Protein AF-A0A176FAS7-F1 (afdb_monomer)

Foldseek 3Di:
DQDDQPPDAPPVDPDPVPPPDDDDDDDDDHDQAEYEAAVDEDDDPDDDWDWDQDPNDTHTYHYQHPDPCRVVVVVCVSRDDPPD

Structure (mmCIF, N/CA/C/O backbone):
data_AF-A0A176FAS7-F1
#
_entry.id   AF-A0A176FAS7-F1
#
loop_
_atom_site.group_PDB
_atom_site.id
_atom_site.type_symbol
_atom_site.label_atom_id
_atom_site.label_al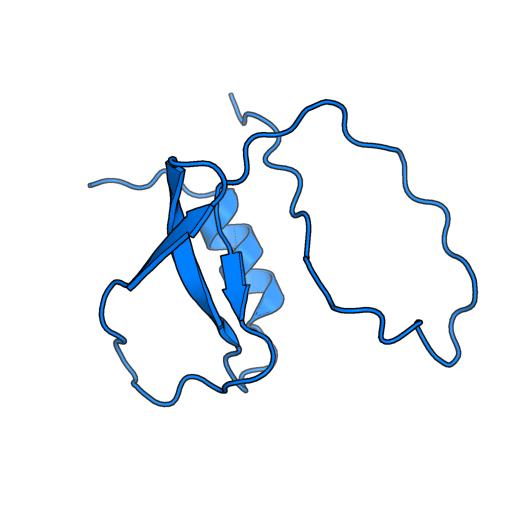t_id
_atom_site.label_comp_id
_atom_site.label_asym_id
_atom_site.label_entity_id
_atom_site.label_seq_id
_atom_site.pdbx_PDB_ins_code
_atom_site.Cartn_x
_atom_site.Cartn_y
_atom_site.Cartn_z
_atom_site.occupancy
_atom_site.B_iso_or_equiv
_atom_site.auth_seq_id
_atom_site.auth_comp_id
_atom_site.auth_asym_id
_atom_site.auth_atom_id
_atom_site.pdbx_PDB_model_num
ATOM 1 N N . MET A 1 1 ? 5.543 -8.444 18.325 1.00 32.59 1 MET A N 1
ATOM 2 C CA . MET A 1 1 ? 4.207 -9.052 18.126 1.00 32.59 1 MET A CA 1
ATOM 3 C C . MET A 1 1 ? 3.613 -8.396 16.889 1.00 32.59 1 MET A C 1
ATOM 5 O O . MET A 1 1 ? 3.168 -7.265 16.987 1.00 32.59 1 MET A O 1
ATOM 9 N N . ALA A 1 2 ? 3.727 -9.021 15.715 1.00 33.00 2 ALA A N 1
ATOM 10 C CA . ALA A 1 2 ? 3.318 -8.392 14.458 1.00 33.00 2 ALA A CA 1
ATOM 11 C C . ALA A 1 2 ? 1.790 -8.466 14.313 1.00 33.00 2 ALA A C 1
ATOM 13 O O . ALA A 1 2 ? 1.236 -9.537 14.064 1.00 33.00 2 ALA A O 1
ATOM 14 N N . LEU A 1 3 ? 1.110 -7.339 14.529 1.00 40.22 3 LEU A N 1
ATOM 15 C CA . LEU A 1 3 ? -0.292 -7.165 14.156 1.00 40.22 3 LEU A CA 1
ATOM 16 C C . LEU A 1 3 ? -0.377 -7.330 12.638 1.00 40.22 3 LEU A C 1
ATOM 18 O O . LEU A 1 3 ? 0.270 -6.593 11.900 1.00 40.22 3 LEU A O 1
ATOM 22 N N . GLY A 1 4 ? -1.111 -8.345 12.182 1.00 36.34 4 GLY A N 1
ATOM 23 C CA . GLY A 1 4 ? -1.276 -8.652 10.766 1.00 36.34 4 GLY A CA 1
ATOM 24 C C . GLY A 1 4 ? -1.951 -7.500 10.029 1.00 36.34 4 GLY A C 1
ATOM 25 O O . GLY A 1 4 ? -3.173 -7.456 9.941 1.00 36.34 4 GLY A O 1
ATOM 26 N N . ALA A 1 5 ? -1.157 -6.573 9.497 1.00 41.19 5 ALA A N 1
ATOM 27 C CA . ALA A 1 5 ? -1.608 -5.609 8.511 1.00 41.19 5 ALA A CA 1
ATOM 28 C C . ALA A 1 5 ? -1.861 -6.381 7.210 1.00 41.19 5 ALA A C 1
ATOM 30 O O . ALA A 1 5 ? -0.938 -6.689 6.456 1.00 41.19 5 ALA A O 1
ATOM 31 N N . GLY A 1 6 ? -3.113 -6.777 6.983 1.00 44.66 6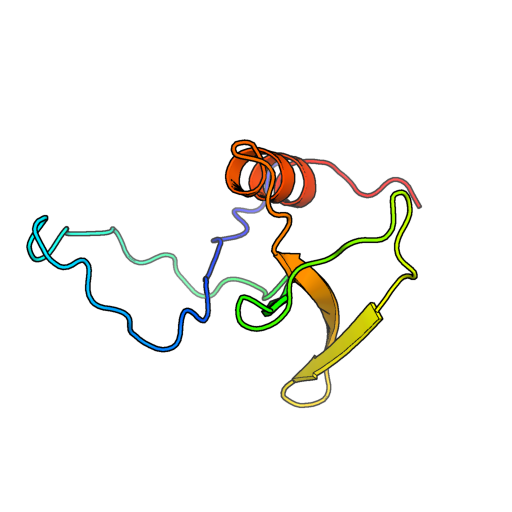 GLY A N 1
ATOM 32 C CA . GLY A 1 6 ? -3.529 -7.292 5.687 1.00 44.66 6 GLY A CA 1
ATOM 33 C C . GLY A 1 6 ? -3.327 -6.198 4.644 1.00 44.66 6 GLY A C 1
ATOM 34 O O . GLY A 1 6 ? -3.969 -5.154 4.719 1.00 44.66 6 GLY A O 1
ATOM 35 N N . LEU A 1 7 ? -2.423 -6.417 3.687 1.00 48.22 7 LEU A N 1
ATOM 36 C CA . LEU A 1 7 ? -2.302 -5.558 2.513 1.00 48.22 7 LEU A CA 1
ATOM 37 C C . LEU A 1 7 ? -3.588 -5.709 1.691 1.00 48.22 7 LEU A C 1
ATOM 39 O O . LEU A 1 7 ? -3.754 -6.680 0.954 1.00 48.22 7 LEU A O 1
ATOM 43 N N . VAL A 1 8 ? -4.511 -4.763 1.844 1.00 54.50 8 VAL A N 1
ATOM 44 C CA . VAL A 1 8 ? -5.684 -4.636 0.979 1.00 54.50 8 VAL A CA 1
ATOM 45 C C . VAL A 1 8 ? -5.307 -3.654 -0.119 1.00 54.50 8 VAL A C 1
ATOM 47 O O . VAL A 1 8 ? -5.320 -2.443 0.083 1.00 54.50 8 VAL A O 1
ATOM 50 N N . ALA A 1 9 ? -4.897 -4.183 -1.267 1.00 52.25 9 ALA A N 1
ATOM 51 C CA . ALA A 1 9 ? -4.741 -3.371 -2.462 1.00 52.25 9 ALA A CA 1
ATOM 52 C C . ALA A 1 9 ? -6.138 -3.004 -2.982 1.00 52.25 9 ALA A C 1
ATOM 54 O O . ALA A 1 9 ? -6.881 -3.888 -3.411 1.00 52.25 9 ALA A O 1
ATOM 55 N N . ASP A 1 10 ? -6.486 -1.715 -2.963 1.00 50.16 10 ASP A N 1
ATOM 56 C CA . ASP A 1 10 ? -7.590 -1.178 -3.768 1.00 50.16 10 ASP A CA 1
ATOM 57 C C . ASP A 1 10 ? -7.122 -1.089 -5.229 1.00 50.16 10 ASP A C 1
ATOM 59 O O . ASP A 1 10 ? -6.917 -0.022 -5.801 1.00 50.16 10 ASP A O 1
ATOM 63 N N . ASP A 1 11 ? -6.846 -2.249 -5.825 1.00 51.06 11 ASP A N 1
ATOM 64 C CA . ASP A 1 11 ? -6.687 -2.344 -7.265 1.00 51.06 11 ASP A CA 1
ATOM 65 C C . ASP A 1 11 ? -8.102 -2.257 -7.827 1.00 51.06 11 ASP A C 1
ATOM 67 O O . ASP A 1 11 ? -8.910 -3.168 -7.616 1.00 51.06 11 ASP A O 1
ATOM 71 N N . ARG A 1 12 ? -8.444 -1.150 -8.498 1.00 42.50 12 ARG A N 1
ATOM 72 C CA . ARG A 1 12 ? -9.675 -1.041 -9.292 1.00 42.50 12 ARG A CA 1
ATOM 73 C C . ARG A 1 12 ? -9.607 -2.060 -10.433 1.00 42.50 12 ARG A C 1
ATOM 75 O O . ARG A 1 12 ? -9.326 -1.739 -11.579 1.00 42.50 12 ARG A O 1
ATOM 82 N N . THR A 1 13 ? -9.864 -3.313 -10.071 1.00 43.09 13 THR A N 1
ATOM 83 C CA . THR A 1 13 ? -10.215 -4.483 -10.866 1.00 43.09 13 THR A CA 1
ATOM 84 C C . THR A 1 13 ? -9.586 -4.496 -12.258 1.00 43.09 13 THR A C 1
ATOM 86 O O . THR A 1 13 ? -10.272 -4.373 -13.273 1.00 43.09 13 THR A O 1
ATOM 89 N N . ARG A 1 14 ? -8.282 -4.770 -12.333 1.00 45.00 14 ARG A N 1
ATOM 90 C CA . ARG A 1 14 ? -7.765 -5.553 -13.456 1.00 45.00 14 ARG A CA 1
ATOM 91 C C . ARG A 1 14 ? -7.665 -6.992 -12.991 1.00 45.00 14 ARG A C 1
ATOM 93 O O . ARG A 1 14 ? -6.639 -7.440 -12.500 1.00 45.00 14 ARG A O 1
ATOM 100 N N . LEU A 1 15 ? -8.787 -7.699 -13.147 1.00 49.12 15 LEU A N 1
ATOM 101 C CA . LEU A 1 15 ? -8.854 -9.158 -13.099 1.00 49.12 15 LEU A CA 1
ATOM 102 C C . LEU A 1 15 ? -7.569 -9.729 -13.696 1.00 49.12 15 LEU A C 1
ATOM 104 O O . LEU A 1 15 ? -7.191 -9.329 -14.798 1.00 49.12 15 LEU A O 1
ATOM 108 N N . TRP A 1 16 ? -6.921 -10.625 -12.957 1.00 53.00 16 TRP A N 1
ATOM 109 C CA . TRP A 1 16 ? -5.753 -11.394 -13.368 1.00 53.00 16 TRP A CA 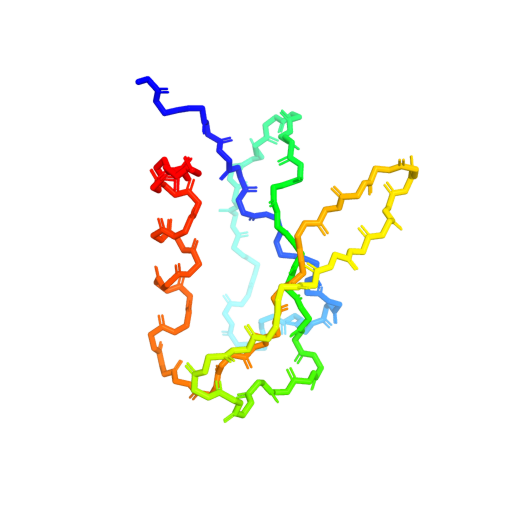1
ATOM 110 C C . TRP A 1 16 ? -6.073 -12.127 -14.669 1.00 53.00 16 TRP A C 1
ATOM 112 O O . TRP A 1 16 ? -6.526 -13.274 -14.670 1.00 53.00 16 TRP A O 1
ATOM 122 N N . ARG A 1 17 ? -5.911 -11.439 -15.800 1.00 53.84 17 ARG A N 1
ATOM 123 C CA . ARG A 1 17 ? -6.030 -12.043 -17.117 1.00 53.84 17 ARG A CA 1
ATOM 124 C C . ARG A 1 17 ? -4.943 -13.110 -17.122 1.00 53.84 17 ARG A C 1
ATOM 126 O O . ARG A 1 17 ? -3.786 -12.753 -16.975 1.00 53.84 17 ARG A O 1
ATOM 133 N N . GLU A 1 18 ? -5.352 -14.378 -17.222 1.00 59.00 18 GLU A N 1
ATOM 134 C CA . GLU A 1 18 ? -4.520 -15.587 -17.411 1.00 59.00 18 GLU A CA 1
ATOM 135 C C . GLU A 1 18 ? -4.300 -16.516 -16.201 1.00 59.00 18 GLU A C 1
ATOM 137 O O . GLU A 1 18 ? -3.988 -17.680 -16.427 1.00 59.00 18 GLU A O 1
ATOM 142 N N . VAL A 1 19 ? -4.536 -16.104 -14.947 1.00 67.88 19 VAL A N 1
ATOM 143 C CA . VAL A 1 19 ? -4.279 -16.985 -13.771 1.00 67.88 19 VAL A CA 1
ATOM 144 C C . VAL A 1 19 ? -5.558 -17.613 -13.186 1.00 67.88 19 VAL A C 1
ATOM 146 O O . VAL A 1 19 ? -5.500 -18.569 -12.414 1.00 67.88 19 VAL A O 1
ATOM 149 N N . GLY A 1 20 ? -6.737 -17.138 -13.597 1.00 77.38 20 GLY A N 1
ATOM 150 C CA . GLY A 1 20 ? -8.021 -17.616 -13.073 1.00 77.38 20 GLY A CA 1
ATOM 151 C C . GLY A 1 20 ? -8.328 -17.086 -11.666 1.00 77.38 20 GLY A C 1
ATOM 152 O O . GLY A 1 20 ? -7.748 -16.100 -11.217 1.00 77.38 20 GLY A O 1
ATOM 153 N N . ILE A 1 21 ? -9.288 -17.713 -10.976 1.00 81.56 21 ILE A N 1
ATOM 154 C CA . ILE A 1 21 ? -9.691 -17.323 -9.615 1.00 81.56 21 ILE A CA 1
ATOM 155 C C . ILE A 1 21 ? -8.796 -18.047 -8.607 1.00 81.56 21 ILE A C 1
ATOM 157 O O . ILE A 1 21 ? -8.869 -19.267 -8.467 1.00 81.56 21 ILE A O 1
ATOM 161 N N . LEU A 1 22 ? -7.979 -17.291 -7.876 1.00 79.50 22 LEU A N 1
ATOM 162 C CA . LEU A 1 22 ? -7.195 -17.8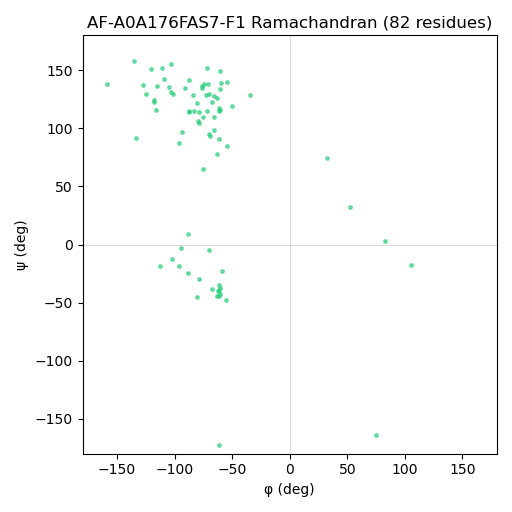09 -6.759 1.00 79.50 22 LEU A CA 1
ATOM 163 C C . LEU A 1 22 ? -7.990 -17.681 -5.457 1.00 79.50 22 LEU A C 1
ATOM 165 O O . LEU A 1 22 ? -8.582 -16.643 -5.172 1.00 79.50 22 LEU A O 1
ATOM 169 N N . THR A 1 23 ? -7.993 -18.739 -4.647 1.00 80.69 23 THR A N 1
ATOM 170 C CA . THR A 1 23 ? -8.608 -18.693 -3.315 1.00 80.69 23 THR A CA 1
ATOM 171 C C . THR A 1 23 ? -7.644 -18.035 -2.332 1.00 80.69 23 THR A C 1
ATOM 173 O O . THR A 1 23 ? -6.546 -18.541 -2.112 1.00 80.69 23 THR A O 1
ATOM 176 N N . ALA A 1 24 ? -8.069 -16.944 -1.698 1.00 81.81 24 ALA A N 1
ATOM 177 C CA . ALA A 1 24 ? -7.363 -16.318 -0.584 1.00 81.81 24 ALA A CA 1
ATOM 178 C C . ALA A 1 24 ? -8.145 -16.541 0.716 1.00 81.81 24 ALA A C 1
ATOM 180 O O . ALA A 1 24 ? -9.377 -16.502 0.724 1.00 81.81 24 ALA A O 1
ATOM 181 N N . ARG A 1 25 ? -7.442 -16.776 1.830 1.00 83.00 25 ARG A N 1
ATOM 182 C CA . ARG A 1 25 ? -8.096 -16.794 3.145 1.00 83.00 25 ARG A CA 1
ATOM 183 C C . ARG A 1 25 ? -8.500 -15.359 3.498 1.00 83.00 25 ARG A C 1
ATOM 185 O O . ARG A 1 25 ? -7.635 -14.486 3.422 1.00 83.00 25 ARG A O 1
ATOM 192 N N . PRO A 1 26 ? -9.759 -15.101 3.891 1.00 80.06 26 PRO A N 1
ATOM 193 C CA . PRO A 1 26 ? -10.155 -13.768 4.314 1.00 80.06 26 PRO A CA 1
ATOM 194 C C . PRO A 1 26 ? -9.361 -13.378 5.562 1.00 80.06 26 PRO A C 1
ATOM 196 O O . PRO A 1 26 ? -9.349 -14.109 6.555 1.00 80.06 26 PRO A O 1
ATOM 199 N N . ALA A 1 27 ? -8.697 -12.225 5.508 1.00 78.56 27 ALA A N 1
ATOM 200 C CA . ALA A 1 27 ? -8.262 -11.549 6.718 1.00 78.56 27 ALA A CA 1
ATOM 201 C C . ALA A 1 27 ? -9.517 -10.989 7.408 1.00 78.56 27 ALA A C 1
ATOM 203 O O . ALA A 1 27 ? -10.416 -10.482 6.737 1.00 78.56 27 ALA A O 1
ATOM 204 N N . GLY A 1 28 ? -9.611 -11.108 8.734 1.00 86.38 28 GLY A N 1
ATOM 205 C CA . GLY A 1 28 ? -10.648 -10.403 9.494 1.00 86.38 28 GLY A CA 1
ATOM 206 C C . GLY A 1 28 ? -10.514 -8.875 9.359 1.00 86.38 28 GLY A C 1
ATOM 207 O O . GLY A 1 28 ? -9.682 -8.386 8.587 1.00 86.38 28 GLY A O 1
ATOM 208 N N . PRO A 1 29 ? -11.296 -8.093 10.125 1.00 85.25 29 PRO A N 1
ATOM 209 C CA . PRO A 1 29 ? -11.168 -6.638 10.139 1.00 85.25 29 PRO A CA 1
ATOM 210 C C . PRO A 1 29 ? -9.707 -6.220 10.344 1.00 85.25 29 PRO A C 1
ATOM 212 O O . PRO A 1 29 ? -9.092 -6.580 11.346 1.00 85.25 29 PRO A O 1
ATOM 215 N N . SER A 1 30 ? -9.153 -5.502 9.369 1.00 84.69 30 SER A N 1
ATOM 216 C CA . SER A 1 30 ? -7.743 -5.111 9.328 1.00 84.69 30 SER A CA 1
ATOM 217 C C . SER A 1 30 ? -7.661 -3.590 9.177 1.00 84.69 30 SER A C 1
ATOM 219 O O . SER A 1 30 ? -8.333 -3.052 8.293 1.00 84.69 30 SER A O 1
ATOM 221 N N . PRO A 1 31 ? -6.886 -2.876 10.014 1.00 85.56 31 PRO A N 1
ATOM 222 C CA . PRO A 1 31 ? -6.687 -1.440 9.846 1.00 85.56 31 PRO A CA 1
ATOM 223 C C . PRO A 1 31 ? -6.054 -1.117 8.489 1.00 85.56 31 PRO A C 1
ATOM 225 O O . PRO A 1 31 ? -5.117 -1.792 8.062 1.00 85.56 31 PRO A O 1
ATOM 228 N N . VAL A 1 32 ? -6.528 -0.057 7.834 1.00 88.81 32 VAL A N 1
ATOM 229 C CA . VAL A 1 32 ? -5.913 0.440 6.598 1.00 88.81 32 VAL A CA 1
ATOM 230 C C . VAL A 1 32 ? -4.686 1.273 6.969 1.00 88.81 32 VAL A C 1
ATOM 232 O O . VAL A 1 32 ? -4.814 2.382 7.477 1.00 88.81 32 VAL A O 1
ATOM 235 N N . ALA A 1 33 ? -3.495 0.718 6.746 1.00 90.12 33 ALA A N 1
ATOM 236 C CA . ALA A 1 33 ? -2.226 1.339 7.144 1.00 90.12 33 ALA A CA 1
ATOM 237 C C . ALA A 1 33 ? -1.537 2.142 6.022 1.00 90.12 33 ALA A C 1
ATOM 239 O O . ALA A 1 33 ? -0.639 2.944 6.292 1.00 90.12 33 ALA A O 1
ATOM 240 N N . LEU A 1 34 ? -1.918 1.906 4.765 1.00 90.75 34 LEU A N 1
ATOM 241 C CA . LEU A 1 34 ? -1.334 2.541 3.586 1.00 90.75 34 LEU A CA 1
ATOM 242 C C . LEU A 1 34 ? -2.310 2.463 2.410 1.00 90.75 34 LEU A C 1
ATOM 244 O O . LEU A 1 34 ? -2.888 1.405 2.163 1.00 90.75 34 LEU A O 1
ATOM 248 N N . VAL A 1 35 ? -2.421 3.552 1.654 1.00 91.06 35 VAL A N 1
ATOM 249 C CA . VAL A 1 35 ? -3.045 3.578 0.328 1.00 91.06 35 VAL A CA 1
ATOM 250 C C . VAL A 1 35 ? -1.945 3.659 -0.724 1.00 91.06 35 VAL A C 1
ATOM 252 O O . VAL A 1 35 ? -0.996 4.430 -0.578 1.00 91.06 35 VAL A O 1
ATOM 255 N N . VAL A 1 36 ? -2.066 2.858 -1.784 1.00 90.62 36 VAL A N 1
ATOM 256 C CA . VAL A 1 36 ? -1.155 2.901 -2.930 1.00 90.62 36 VAL A CA 1
ATOM 257 C C . VAL A 1 36 ? -1.926 3.321 -4.173 1.00 90.62 36 VAL A C 1
ATOM 259 O O . VAL A 1 36 ? -2.797 2.590 -4.637 1.00 90.62 36 VAL A O 1
ATOM 262 N N . ASP A 1 37 ? -1.583 4.479 -4.724 1.00 8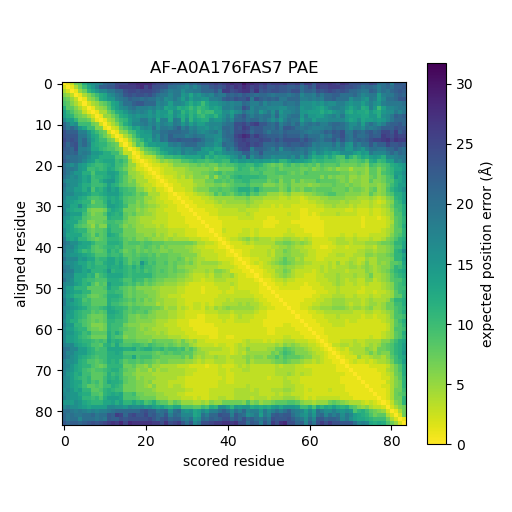8.56 37 ASP A N 1
ATOM 263 C CA . ASP A 1 37 ? -2.066 4.925 -6.023 1.00 88.56 37 ASP A CA 1
ATOM 264 C C . ASP A 1 37 ? -1.286 4.217 -7.140 1.00 88.56 37 ASP A C 1
ATOM 266 O O . ASP A 1 37 ? -0.075 4.394 -7.310 1.00 88.56 37 ASP A O 1
ATOM 270 N N . MET A 1 38 ? -2.003 3.379 -7.887 1.00 86.88 38 MET A N 1
ATOM 271 C CA . MET A 1 38 ? -1.477 2.609 -9.011 1.00 86.88 38 MET A CA 1
ATOM 272 C C . MET A 1 38 ? -1.682 3.304 -10.363 1.00 86.88 38 MET A C 1
ATOM 274 O O . MET A 1 38 ? -1.209 2.784 -11.377 1.00 86.88 38 MET A O 1
ATOM 278 N N . ASP A 1 39 ? -2.346 4.458 -10.424 1.00 86.12 39 ASP A N 1
ATOM 279 C CA . ASP A 1 39 ? -2.523 5.213 -11.666 1.00 86.12 39 ASP A CA 1
ATOM 280 C C . ASP A 1 39 ? -1.253 6.026 -11.969 1.00 86.12 39 ASP A C 1
ATOM 282 O O . ASP A 1 39 ? -0.713 5.942 -13.080 1.00 86.12 39 ASP A O 1
ATOM 286 N N . GLU A 1 40 ? -0.691 6.697 -10.961 1.00 85.19 40 GLU A N 1
ATOM 287 C CA . GLU A 1 40 ? 0.458 7.596 -11.108 1.00 85.19 40 GLU A CA 1
ATOM 288 C C . GLU A 1 40 ? 1.786 6.965 -10.661 1.00 85.19 40 GLU A C 1
ATOM 290 O O . GLU A 1 40 ? 1.900 6.430 -9.560 1.00 85.19 40 GLU A O 1
ATOM 295 N N . THR A 1 41 ? 2.810 7.035 -11.518 1.00 89.81 41 THR A N 1
ATOM 296 C CA . THR A 1 41 ? 4.164 6.558 -11.193 1.00 89.81 41 THR A CA 1
ATOM 297 C C . THR A 1 41 ? 4.941 7.626 -10.429 1.00 89.81 41 THR A C 1
ATOM 299 O O . THR A 1 41 ? 5.071 8.747 -10.913 1.00 89.81 41 THR A O 1
ATOM 302 N N . GLU A 1 42 ? 5.521 7.261 -9.287 1.00 90.75 42 GLU A N 1
ATOM 303 C CA . GLU A 1 42 ? 6.444 8.115 -8.539 1.00 90.75 42 GLU A CA 1
ATOM 304 C C . GLU A 1 42 ? 7.800 8.214 -9.247 1.00 90.75 42 GLU A C 1
ATOM 306 O O . GLU A 1 42 ? 8.409 7.195 -9.594 1.00 90.75 42 GLU A O 1
ATOM 311 N N . THR A 1 43 ? 8.273 9.443 -9.450 1.00 89.38 43 THR A N 1
ATOM 312 C CA . THR A 1 43 ? 9.536 9.740 -10.143 1.00 89.38 43 THR A CA 1
ATOM 313 C C . THR A 1 43 ? 10.590 10.339 -9.226 1.00 89.38 43 THR A C 1
ATOM 315 O O . THR A 1 43 ? 11.777 10.297 -9.561 1.00 89.38 43 THR A O 1
ATOM 318 N N . ASP A 1 44 ? 10.189 10.874 -8.074 1.00 88.19 44 ASP A N 1
ATOM 319 C CA . ASP A 1 44 ? 11.120 11.502 -7.150 1.00 88.19 44 ASP A CA 1
ATOM 320 C C . ASP A 1 44 ? 11.917 10.445 -6.386 1.00 88.19 44 ASP A C 1
ATOM 322 O O . ASP A 1 44 ? 11.382 9.463 -5.870 1.00 88.19 44 ASP A O 1
ATOM 326 N N . ARG A 1 45 ? 13.235 10.655 -6.279 1.00 84.12 45 ARG A N 1
ATOM 327 C CA . ARG A 1 45 ? 14.111 9.767 -5.497 1.00 84.12 45 ARG A CA 1
ATOM 328 C C . ARG A 1 45 ? 13.720 9.746 -4.016 1.00 84.12 45 ARG A C 1
ATOM 330 O O . ARG A 1 45 ? 13.883 8.719 -3.361 1.00 84.12 45 ARG A O 1
ATOM 337 N N . LEU A 1 46 ? 13.266 10.886 -3.500 1.00 86.69 46 LEU A N 1
ATOM 338 C CA . LEU A 1 46 ? 12.723 11.043 -2.157 1.00 86.69 46 LEU A CA 1
ATOM 339 C C . LEU A 1 46 ? 11.419 11.845 -2.275 1.00 86.69 46 LEU A C 1
ATOM 341 O O . LEU A 1 46 ? 11.482 13.072 -2.302 1.00 86.69 46 LEU A O 1
ATOM 345 N N . PRO A 1 47 ? 10.269 11.172 -2.422 1.00 85.38 47 PRO A N 1
ATOM 346 C CA . PRO A 1 47 ? 8.989 11.848 -2.558 1.00 85.38 47 PRO A CA 1
ATOM 347 C C . PRO A 1 47 ? 8.545 12.471 -1.235 1.00 85.38 47 PRO A C 1
ATOM 349 O O . PRO A 1 47 ? 8.853 11.959 -0.155 1.00 85.38 47 PRO A O 1
ATOM 352 N N . ASP A 1 48 ? 7.765 13.543 -1.332 1.00 88.50 48 ASP A N 1
ATOM 353 C CA . ASP A 1 48 ? 7.123 14.149 -0.169 1.00 88.50 48 ASP A CA 1
ATOM 354 C C . ASP A 1 48 ? 6.169 13.169 0.526 1.00 88.50 48 ASP A C 1
ATOM 356 O O . ASP A 1 48 ? 5.524 12.321 -0.104 1.00 88.50 48 ASP A O 1
ATOM 360 N N . HIS A 1 49 ? 6.025 13.322 1.845 1.00 88.88 49 HIS A N 1
ATOM 361 C CA . HIS A 1 49 ? 5.008 12.598 2.598 1.00 88.88 49 HIS A CA 1
ATOM 362 C C . HIS A 1 49 ? 3.610 13.081 2.211 1.00 88.88 49 HIS A C 1
ATOM 364 O O . HIS A 1 49 ? 3.279 14.256 2.353 1.00 88.88 49 HIS A O 1
ATOM 370 N N . ARG A 1 50 ? 2.774 12.145 1.754 1.00 90.88 50 ARG A N 1
ATOM 371 C CA . ARG A 1 50 ? 1.392 12.399 1.343 1.00 90.88 50 ARG A CA 1
ATOM 372 C C . ARG A 1 50 ? 0.430 11.564 2.177 1.00 90.88 50 ARG A C 1
ATOM 374 O O . ARG A 1 50 ? 0.770 10.469 2.632 1.00 90.88 50 ARG A O 1
ATOM 381 N N . SER A 1 51 ? -0.778 12.079 2.347 1.00 92.94 51 SER A N 1
ATOM 382 C CA . SER A 1 51 ? -1.893 11.378 2.974 1.00 92.94 51 SER A CA 1
ATOM 383 C C . SER A 1 51 ? -3.170 11.571 2.163 1.00 92.94 51 SER A C 1
ATOM 385 O O . SER A 1 51 ? -3.297 12.512 1.379 1.00 92.94 51 SER A O 1
ATOM 387 N N . VAL A 1 52 ? -4.113 10.654 2.350 1.00 92.56 52 VAL A N 1
ATOM 388 C CA . VAL A 1 52 ? -5.478 10.747 1.841 1.00 92.56 52 VAL A CA 1
ATOM 389 C C . VAL A 1 52 ? -6.449 10.530 2.992 1.00 92.56 52 VAL A C 1
ATOM 391 O O . VAL A 1 52 ? -6.252 9.638 3.819 1.00 92.56 52 VAL A O 1
ATOM 394 N N . THR A 1 53 ? -7.502 11.340 3.045 1.00 93.19 53 THR A N 1
ATOM 395 C CA . THR A 1 53 ? -8.558 11.181 4.043 1.00 93.19 53 THR A CA 1
ATOM 396 C C . THR A 1 53 ? -9.614 10.210 3.520 1.00 93.19 53 THR A C 1
ATOM 398 O O . THR A 1 53 ? -10.325 10.516 2.561 1.00 93.19 53 THR A O 1
ATOM 401 N N . LEU A 1 54 ? -9.759 9.051 4.162 1.00 88.75 54 LEU A N 1
ATOM 402 C CA . LEU A 1 54 ? -10.818 8.080 3.874 1.00 88.75 54 LEU A CA 1
ATOM 403 C C . LEU A 1 54 ? -11.693 7.907 5.109 1.00 88.75 54 LEU A C 1
ATOM 405 O O . LEU A 1 54 ? -11.200 7.593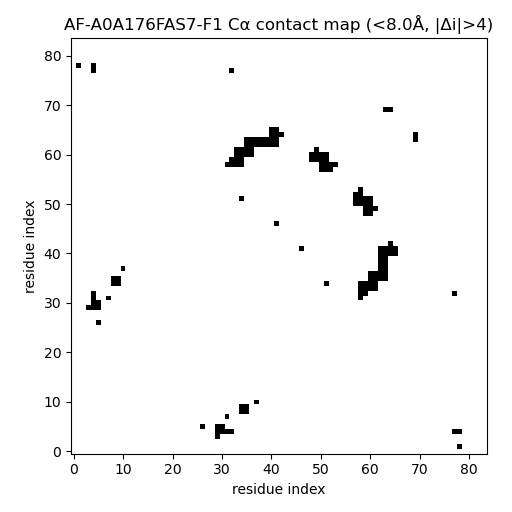 6.188 1.00 88.75 54 LEU A O 1
ATOM 409 N N . LEU A 1 55 ? -13.002 8.122 4.954 1.00 91.94 55 LEU A N 1
ATOM 410 C CA . LEU A 1 55 ? -13.973 8.027 6.054 1.00 91.94 55 LEU A CA 1
ATOM 411 C C . LEU A 1 55 ? -13.588 8.879 7.287 1.00 91.94 55 LEU A C 1
ATOM 413 O O . LEU A 1 55 ? -13.881 8.509 8.420 1.00 91.94 55 LEU A O 1
ATOM 417 N N . GLY A 1 56 ? -12.925 10.019 7.063 1.00 91.50 56 GLY A N 1
ATOM 418 C CA . GLY A 1 56 ? -12.461 10.924 8.122 1.00 91.50 56 GLY A CA 1
ATOM 419 C C . GLY A 1 56 ? -11.132 10.536 8.782 1.00 91.50 56 GLY A C 1
ATOM 420 O O . GLY A 1 56 ? -10.714 11.226 9.707 1.00 91.50 56 GLY A O 1
ATOM 421 N N . ALA A 1 57 ? -10.464 9.472 8.326 1.00 89.50 57 ALA A N 1
ATOM 422 C CA . ALA A 1 57 ? -9.139 9.074 8.793 1.00 89.50 57 ALA A CA 1
ATOM 423 C C . ALA A 1 57 ? -8.057 9.454 7.774 1.00 89.50 57 ALA A C 1
ATOM 425 O O . ALA A 1 57 ? -8.186 9.131 6.593 1.00 89.50 57 ALA A O 1
ATOM 426 N N . ASP A 1 58 ? -6.982 10.090 8.242 1.00 92.81 58 ASP A N 1
ATOM 427 C CA . ASP A 1 58 ? -5.816 10.412 7.417 1.00 92.81 58 ASP A CA 1
ATOM 428 C C . ASP A 1 58 ? -4.882 9.207 7.318 1.00 92.81 58 ASP A C 1
ATOM 430 O O . ASP A 1 58 ? -4.295 8.761 8.306 1.00 92.81 58 ASP A O 1
ATOM 434 N N . ILE A 1 59 ? -4.749 8.674 6.106 1.00 92.12 59 ILE A N 1
ATOM 435 C CA . ILE A 1 59 ? -3.985 7.460 5.822 1.00 92.12 59 ILE A CA 1
ATOM 436 C C . ILE A 1 59 ? -2.803 7.825 4.917 1.00 92.12 59 ILE A C 1
ATOM 438 O O . ILE A 1 59 ? -2.994 8.577 3.958 1.00 92.12 59 ILE A O 1
ATOM 442 N N . PRO A 1 60 ? -1.586 7.307 5.172 1.00 92.00 60 PRO A N 1
ATOM 443 C CA . PRO A 1 60 ? -0.445 7.520 4.287 1.00 92.00 60 PRO A CA 1
ATOM 444 C C . PRO A 1 60 ? -0.748 7.094 2.846 1.00 92.00 60 PRO A C 1
ATOM 446 O O . PRO A 1 60 ? -1.354 6.046 2.619 1.00 92.00 60 PRO A O 1
ATOM 449 N N . LEU A 1 61 ? -0.284 7.890 1.883 1.00 91.06 61 LEU A N 1
ATOM 450 C CA . LEU A 1 61 ? -0.446 7.650 0.452 1.00 91.06 61 LEU A CA 1
ATOM 451 C C . LEU A 1 61 ? 0.925 7.478 -0.208 1.00 91.06 61 LEU A C 1
ATOM 453 O O . LEU A 1 61 ? 1.763 8.379 -0.162 1.00 91.06 61 LEU A O 1
ATOM 457 N N . ALA A 1 62 ? 1.130 6.338 -0.859 1.00 90.44 62 ALA A N 1
ATOM 458 C CA . ALA A 1 62 ? 2.256 6.088 -1.750 1.00 90.44 62 ALA A CA 1
ATOM 459 C C . ALA A 1 62 ? 1.770 5.994 -3.200 1.00 90.44 62 ALA A C 1
ATOM 461 O O . ALA A 1 62 ? 0.643 5.590 -3.461 1.00 90.44 62 ALA A O 1
ATOM 462 N N . ARG A 1 63 ? 2.632 6.333 -4.153 1.00 90.94 63 ARG A N 1
ATOM 463 C CA . ARG A 1 63 ? 2.413 6.115 -5.590 1.00 90.94 63 ARG A CA 1
ATOM 464 C C . ARG A 1 63 ? 3.240 4.922 -6.056 1.00 90.94 63 ARG A C 1
ATOM 466 O O . ARG A 1 63 ? 4.254 4.600 -5.428 1.00 90.94 63 ARG A O 1
ATOM 473 N N . LYS A 1 64 ? 2.840 4.253 -7.140 1.00 88.88 64 LYS A N 1
ATOM 474 C CA . LYS A 1 64 ? 3.609 3.109 -7.657 1.00 88.88 64 LYS A CA 1
ATOM 475 C C . LYS A 1 64 ? 5.020 3.544 -8.054 1.00 88.88 64 LYS A C 1
ATOM 477 O O . LYS A 1 64 ? 5.200 4.526 -8.767 1.00 88.88 64 LYS A O 1
ATOM 482 N N . SER A 1 65 ? 6.031 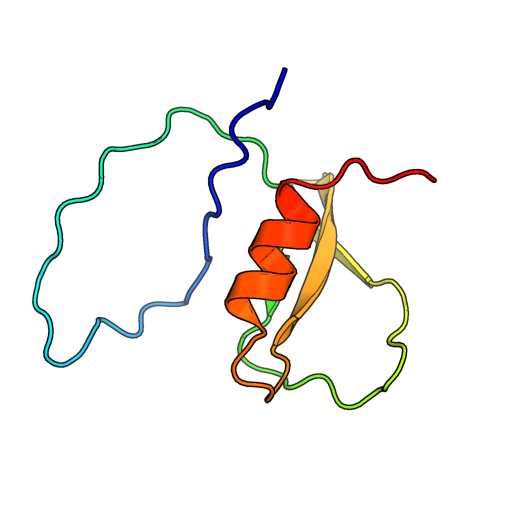2.781 -7.652 1.00 88.12 65 SER A N 1
ATOM 483 C CA . SER A 1 65 ? 7.360 2.891 -8.257 1.00 88.12 65 SER A CA 1
ATOM 484 C C . SER A 1 65 ? 7.432 1.985 -9.485 1.00 88.12 65 SER A C 1
ATOM 486 O O . SER A 1 65 ? 6.924 0.865 -9.462 1.00 88.12 65 SER A O 1
ATOM 488 N N . ALA A 1 66 ? 8.104 2.431 -10.549 1.00 85.69 66 ALA A N 1
ATOM 489 C CA . ALA A 1 66 ? 8.364 1.598 -11.729 1.00 85.69 66 ALA A CA 1
ATOM 490 C C . ALA A 1 66 ? 9.389 0.471 -11.471 1.00 85.69 66 ALA A C 1
ATOM 492 O O . ALA A 1 66 ? 9.657 -0.346 -12.352 1.00 85.69 66 ALA A O 1
ATOM 493 N N . LEU A 1 67 ? 9.992 0.427 -10.280 1.00 85.81 67 LEU A N 1
ATOM 494 C CA . LEU A 1 67 ? 10.982 -0.575 -9.910 1.00 85.81 67 LEU A CA 1
ATOM 495 C C . LEU A 1 67 ? 10.315 -1.921 -9.593 1.00 85.81 67 LEU A C 1
ATOM 497 O O . LEU A 1 67 ? 9.345 -1.995 -8.842 1.00 85.81 67 LEU A O 1
ATOM 501 N N . ALA A 1 68 ? 10.897 -3.013 -10.094 1.00 86.31 68 ALA A N 1
ATOM 502 C CA . ALA A 1 68 ? 10.360 -4.369 -9.922 1.00 86.31 68 ALA A CA 1
ATOM 503 C C . ALA A 1 68 ? 10.215 -4.811 -8.450 1.00 86.31 68 ALA A C 1
ATOM 505 O O . ALA A 1 68 ? 9.415 -5.689 -8.139 1.00 86.31 68 ALA A O 1
ATOM 506 N N . HIS A 1 69 ? 10.971 -4.201 -7.533 1.00 87.19 69 HIS A N 1
ATOM 507 C CA . HIS A 1 69 ? 10.924 -4.498 -6.101 1.00 87.19 69 HIS A CA 1
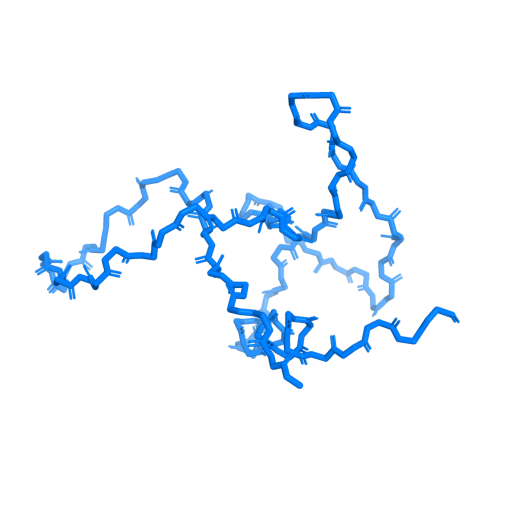ATOM 508 C C . HIS A 1 69 ? 9.878 -3.675 -5.332 1.00 87.19 69 HIS A C 1
ATOM 510 O O . HIS A 1 69 ? 9.846 -3.734 -4.104 1.00 87.19 69 HIS A O 1
ATOM 516 N N . PHE A 1 70 ? 9.010 -2.927 -6.019 1.00 86.56 70 PHE A N 1
ATOM 517 C CA . PHE A 1 70 ? 7.984 -2.105 -5.379 1.00 86.56 70 PHE A CA 1
ATOM 518 C C . PHE A 1 70 ? 7.069 -2.895 -4.418 1.00 86.56 70 PHE A C 1
ATOM 520 O O . PHE A 1 70 ? 6.954 -2.476 -3.267 1.00 86.56 70 PHE A O 1
ATOM 527 N N . PRO A 1 71 ? 6.509 -4.072 -4.777 1.00 86.44 71 PRO A N 1
ATOM 528 C CA . PRO A 1 71 ? 5.692 -4.846 -3.836 1.00 86.44 71 PRO A CA 1
ATOM 529 C C . PRO A 1 71 ? 6.459 -5.273 -2.577 1.00 86.44 71 PRO A C 1
ATOM 531 O O . PRO A 1 71 ? 5.916 -5.244 -1.476 1.00 86.44 71 PRO A O 1
ATOM 534 N N . ALA A 1 72 ? 7.741 -5.623 -2.721 1.00 87.19 72 ALA A N 1
ATOM 535 C CA . ALA A 1 72 ? 8.589 -5.981 -1.588 1.00 87.19 72 ALA A CA 1
ATOM 536 C C . ALA A 1 72 ? 8.860 -4.773 -0.677 1.00 87.19 72 ALA A C 1
ATOM 538 O O . ALA A 1 72 ? 8.845 -4.918 0.541 1.00 87.19 72 ALA A O 1
ATOM 539 N N . ALA A 1 73 ? 9.043 -3.577 -1.245 1.00 87.12 73 ALA A N 1
ATOM 540 C CA . ALA A 1 73 ? 9.190 -2.346 -0.472 1.00 87.12 73 ALA A CA 1
ATOM 541 C C . ALA A 1 73 ? 7.931 -2.030 0.353 1.00 87.12 73 ALA A C 1
ATOM 543 O O . ALA A 1 73 ? 8.055 -1.652 1.516 1.00 87.12 73 ALA A O 1
ATOM 544 N N . ILE A 1 74 ? 6.733 -2.254 -0.205 1.00 88.62 74 ILE A N 1
ATOM 545 C CA . ILE A 1 74 ? 5.468 -2.110 0.534 1.00 88.62 74 ILE A CA 1
ATOM 546 C C . ILE A 1 74 ? 5.384 -3.110 1.690 1.00 88.62 74 ILE A C 1
ATOM 548 O O . ILE A 1 74 ? 5.029 -2.727 2.801 1.00 88.62 74 ILE A O 1
ATOM 552 N N . LEU A 1 75 ? 5.749 -4.376 1.468 1.00 87.69 75 LEU A N 1
ATOM 553 C CA . LEU A 1 75 ? 5.771 -5.373 2.544 1.00 87.69 75 LEU A CA 1
ATOM 554 C C . LEU A 1 75 ? 6.752 -4.988 3.655 1.00 87.69 75 LEU A C 1
ATOM 556 O O . LEU A 1 75 ? 6.392 -5.047 4.826 1.00 87.69 75 LEU A O 1
ATOM 560 N N . THR A 1 76 ? 7.957 -4.531 3.306 1.00 86.69 76 THR A N 1
ATOM 561 C CA . THR A 1 76 ? 8.930 -4.025 4.285 1.00 86.69 76 THR A CA 1
ATOM 562 C C . THR A 1 76 ? 8.384 -2.822 5.046 1.00 86.69 76 THR A C 1
ATOM 564 O O . THR A 1 76 ? 8.529 -2.766 6.260 1.00 86.69 76 THR A O 1
ATOM 567 N N . TYR A 1 77 ? 7.719 -1.889 4.362 1.00 84.81 77 TYR A N 1
ATOM 568 C CA . TYR A 1 77 ? 7.074 -0.739 4.994 1.00 84.81 77 TYR A CA 1
ATOM 569 C C . TYR A 1 77 ? 5.978 -1.159 5.987 1.00 84.81 77 TYR A C 1
ATOM 571 O O . TYR A 1 77 ? 5.859 -0.558 7.048 1.00 84.81 77 TYR A O 1
ATOM 579 N N . LEU A 1 78 ? 5.186 -2.186 5.663 1.00 85.38 78 LEU A N 1
ATOM 580 C CA . LEU A 1 78 ? 4.106 -2.673 6.529 1.00 85.38 78 LEU A CA 1
ATOM 581 C C . LEU A 1 78 ? 4.601 -3.550 7.687 1.00 85.38 78 LEU A C 1
ATOM 583 O O . LEU A 1 78 ? 3.953 -3.601 8.730 1.00 85.38 78 LEU A O 1
ATOM 587 N N . CYS A 1 79 ? 5.712 -4.266 7.505 1.00 82.56 79 CYS A N 1
ATOM 588 C CA . CYS A 1 79 ? 6.309 -5.114 8.538 1.00 82.56 79 CYS A CA 1
ATOM 589 C C . CYS A 1 79 ? 7.306 -4.372 9.437 1.00 82.56 79 CYS A C 1
ATOM 591 O O . CYS A 1 79 ? 7.555 -4.829 10.552 1.00 82.56 79 CYS A O 1
ATOM 593 N N . GLY A 1 80 ? 7.904 -3.283 8.956 1.00 70.81 80 GLY A N 1
ATOM 594 C CA . GLY A 1 80 ? 8.811 -2.445 9.731 1.00 70.81 80 GLY A CA 1
ATOM 595 C C . GLY A 1 80 ? 8.050 -1.583 10.733 1.00 70.81 80 GLY A C 1
ATOM 596 O O . GLY A 1 80 ? 7.005 -1.018 10.413 1.00 70.81 80 GLY A O 1
ATOM 597 N N . GLU A 1 81 ? 8.576 -1.459 11.950 1.00 53.41 81 GLU A N 1
ATOM 598 C CA . GLU A 1 81 ? 8.138 -0.401 12.858 1.00 53.41 81 GLU A CA 1
ATOM 599 C C . GLU A 1 81 ? 8.560 0.945 12.249 1.00 53.41 81 GLU A C 1
ATOM 601 O O . GLU A 1 81 ? 9.711 1.132 11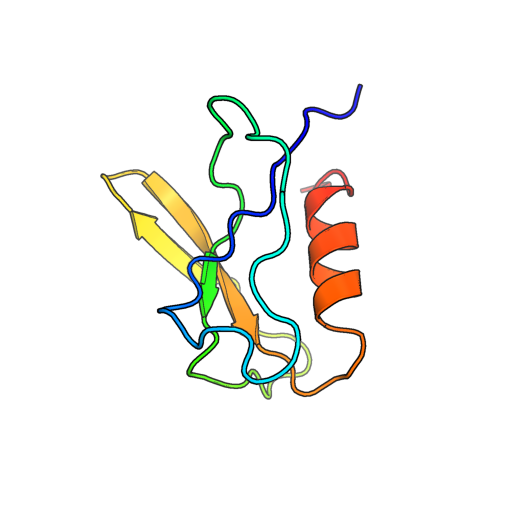.849 1.00 53.41 81 GLU A O 1
ATOM 606 N N . ARG A 1 82 ? 7.612 1.881 12.120 1.00 51.81 82 ARG A N 1
ATOM 607 C CA . ARG A 1 82 ? 7.940 3.285 11.860 1.00 51.81 82 ARG A CA 1
ATOM 608 C C . ARG A 1 82 ? 8.590 3.826 13.134 1.00 51.81 82 ARG A C 1
ATOM 610 O O . ARG A 1 82 ? 7.869 4.267 14.022 1.00 51.81 82 ARG A O 1
ATOM 617 N N . ASP A 1 83 ? 9.916 3.789 13.226 1.00 41.06 83 ASP A N 1
ATOM 618 C CA . ASP A 1 83 ? 10.615 4.721 14.112 1.00 41.06 83 ASP A CA 1
ATOM 619 C C . ASP A 1 83 ? 10.395 6.124 13.530 1.00 41.06 83 ASP A C 1
ATOM 621 O O . ASP A 1 83 ? 10.836 6.433 12.418 1.00 41.06 83 ASP A O 1
ATOM 625 N N . ALA A 1 84 ? 9.595 6.910 14.247 1.00 40.66 84 ALA A N 1
ATOM 626 C CA . ALA A 1 84 ? 9.369 8.330 14.015 1.00 40.66 84 ALA A CA 1
ATOM 627 C C . ALA A 1 84 ? 10.364 9.155 14.836 1.00 40.66 84 ALA A C 1
ATOM 629 O O . ALA A 1 84 ? 10.634 8.759 15.994 1.00 40.66 84 ALA A O 1
#

Sequence (84 aa):
MALGAGLVADDRTRLWREVGILTARPAGPSPVALVVDMDETETDRLPDHRSVTLLGADIPLARKSALAHFPAAILTYLCGERDA

Radius of gyration: 14.23 Å; Cα contacts (8 Å, |Δi|>4): 72; chains: 1; bounding box: 28×33×36 Å

Nearest PDB structures (foldseek):
  3tqf-assembly1_A  TM=5.670E-01  e=3.050E-01  Coxiella burnetii
  1s9d-assembly1_A  TM=5.024E-01  e=2.907E+00  Bos taurus
  6o9l-assembly1_Q  TM=2.149E-01  e=6.163E+00  Homo sapiens

Solvent-accessible surface area (backbone atoms only — not comparable to full-atom values): 5855 Å² total; per-residue (Å²): 133,86,76,77,65,59,87,70,77,83,66,87,74,76,72,61,83,89,76,65,89,77,90,74,83,82,74,70,99,54,70,81,76,61,44,66,41,77,87,52,71,54,80,62,95,77,66,80,94,42,66,47,75,56,98,88,41,82,28,42,43,45,53,34,53,89,52,92,58,39,70,58,52,52,51,49,59,70,72,44,80,82,84,125

Mean predicted aligned error: 9.11 Å

Secondary structure (DSSP, 8-state):
----------------TTT-----PPP-S-----EEEEEEEE--SSPPPEEEEETTEEEEEEEEESSTTHHHHHHHHHHS----

pLDDT: mean 76.13, std 18.66, range [32.59, 93.19]